Protein AF-A0A7L3C5L6-F1 (afdb_monomer_lite)

Organism: Pelecanoides urinatrix (NCBI:txid37079)

Radius of gyration: 22.9 Å; chains: 1; bounding box: 67×27×58 Å

Structure (mmCIF, N/CA/C/O backbone):
data_AF-A0A7L3C5L6-F1
#
_entry.id   AF-A0A7L3C5L6-F1
#
loop_
_atom_site.group_PDB
_atom_site.id
_atom_site.type_symbol
_atom_site.label_atom_id
_atom_site.label_alt_id
_atom_site.label_comp_id
_atom_site.label_asym_id
_atom_site.label_entity_id
_atom_site.label_seq_id
_atom_site.pdbx_PDB_ins_code
_atom_site.Cartn_x
_atom_site.Cartn_y
_atom_site.Cartn_z
_atom_site.occupancy
_atom_site.B_iso_or_equiv
_atom_site.auth_seq_id
_atom_site.auth_comp_id
_atom_site.auth_asym_id
_atom_site.auth_atom_id
_atom_site.pdbx_PDB_model_num
ATOM 1 N N . PRO A 1 1 ? -44.179 -12.507 37.226 1.00 68.00 1 PRO A N 1
ATOM 2 C CA . PRO A 1 1 ? -44.267 -11.032 37.323 1.00 68.00 1 PRO A CA 1
ATOM 3 C C . PRO A 1 1 ? -43.597 -10.419 36.095 1.00 68.00 1 PRO A C 1
ATOM 5 O O . PRO A 1 1 ? -42.464 -10.788 35.803 1.00 68.00 1 PRO A O 1
ATOM 8 N N . GLU A 1 2 ? -44.312 -9.585 35.342 1.00 77.94 2 GLU A N 1
ATOM 9 C CA . GLU A 1 2 ? -43.674 -8.764 34.307 1.00 77.94 2 GLU A CA 1
ATOM 10 C C . GLU A 1 2 ? -42.742 -7.765 34.998 1.00 77.94 2 GLU A C 1
ATOM 12 O O . GLU A 1 2 ? -43.104 -7.191 36.026 1.00 77.94 2 GLU A O 1
ATOM 17 N N . LEU A 1 3 ? -41.517 -7.643 34.489 1.00 78.94 3 LEU A N 1
ATOM 18 C CA . LEU A 1 3 ? -40.563 -6.639 34.949 1.00 78.94 3 LEU A CA 1
ATOM 19 C C . LEU A 1 3 ? -41.031 -5.283 34.429 1.00 78.94 3 LEU A C 1
ATOM 21 O O . LEU A 1 3 ? -41.283 -5.144 33.232 1.00 78.94 3 LEU A O 1
ATOM 25 N N . ASP A 1 4 ? -41.174 -4.309 35.321 1.00 91.69 4 ASP A N 1
ATOM 26 C CA . ASP A 1 4 ? -41.487 -2.947 34.920 1.00 91.69 4 ASP A CA 1
ATOM 27 C C . ASP A 1 4 ? -40.265 -2.273 34.279 1.00 91.69 4 ASP A C 1
ATOM 29 O O . ASP A 1 4 ? -39.115 -2.650 34.514 1.00 91.69 4 ASP A O 1
ATOM 33 N N . GLU A 1 5 ? -40.539 -1.269 33.452 1.00 91.75 5 GLU A N 1
ATOM 34 C CA . GLU A 1 5 ? -39.546 -0.557 32.646 1.00 91.75 5 GLU A CA 1
ATOM 35 C C . GLU A 1 5 ? -38.429 0.070 33.495 1.00 91.75 5 GLU A C 1
ATOM 37 O O . GLU A 1 5 ? -37.264 -0.006 33.118 1.00 91.75 5 GLU A O 1
ATOM 42 N N . ILE A 1 6 ? -38.757 0.587 34.684 1.00 92.25 6 ILE A N 1
ATOM 43 C CA . ILE A 1 6 ? -37.793 1.233 35.589 1.00 92.25 6 ILE A CA 1
ATOM 44 C C . ILE A 1 6 ? -36.843 0.191 36.184 1.00 92.25 6 ILE A C 1
ATOM 46 O O . ILE A 1 6 ? -35.639 0.424 36.314 1.00 92.25 6 ILE A O 1
ATOM 50 N N . THR A 1 7 ? -37.371 -0.979 36.549 1.00 93.06 7 THR A N 1
ATOM 51 C CA . THR A 1 7 ? -36.538 -2.093 37.010 1.00 93.06 7 THR A CA 1
ATOM 52 C C . THR A 1 7 ? -35.610 -2.583 35.898 1.00 93.06 7 THR A C 1
ATOM 54 O O . THR A 1 7 ? -34.450 -2.884 36.175 1.00 93.06 7 THR A O 1
ATOM 57 N N . LEU A 1 8 ? -36.076 -2.637 34.646 1.00 93.62 8 LEU A N 1
ATOM 58 C CA . LEU A 1 8 ? -35.234 -3.018 33.509 1.00 93.62 8 LEU A CA 1
ATOM 59 C C . LEU A 1 8 ? -34.121 -1.993 33.246 1.00 93.62 8 LEU A C 1
ATOM 61 O O . LEU A 1 8 ? -32.973 -2.393 33.080 1.00 93.62 8 LEU A O 1
ATOM 65 N N . GLU A 1 9 ? -34.446 -0.699 33.247 1.00 95.19 9 GLU A N 1
ATOM 66 C CA . GLU A 1 9 ? -33.485 0.396 33.052 1.00 95.19 9 GLU A CA 1
ATOM 67 C C . GLU A 1 9 ? -32.365 0.349 34.098 1.00 95.19 9 GLU A C 1
ATOM 69 O O . GLU A 1 9 ? -31.190 0.292 33.741 1.00 95.19 9 GLU A O 1
ATOM 74 N N . ARG A 1 10 ? -32.716 0.226 35.384 1.00 94.62 10 ARG A N 1
ATOM 75 C CA . ARG A 1 10 ? -31.723 0.110 36.464 1.00 94.62 10 ARG A CA 1
ATOM 76 C C . ARG A 1 10 ? -30.809 -1.101 36.316 1.00 94.62 10 ARG A C 1
ATOM 78 O O . ARG A 1 10 ? -29.615 -1.005 36.578 1.00 94.62 10 ARG A O 1
ATOM 85 N N . VAL A 1 11 ? -31.364 -2.248 35.923 1.00 95.50 11 VAL A N 1
ATOM 86 C CA . VAL A 1 11 ? -30.567 -3.464 35.714 1.00 95.50 11 VAL A CA 1
ATOM 87 C C . VAL A 1 11 ? -29.616 -3.289 34.529 1.00 95.50 11 VAL A C 1
ATOM 89 O O . VAL A 1 11 ? -28.477 -3.742 34.604 1.00 95.50 11 VAL A O 1
ATOM 92 N N . LEU A 1 12 ? -30.049 -2.630 33.450 1.00 94.81 12 LEU A N 1
ATOM 93 C CA . LEU A 1 12 ? -29.181 -2.329 32.310 1.00 94.81 12 LEU A CA 1
ATOM 94 C C . LEU A 1 12 ? -28.039 -1.384 32.706 1.00 94.81 12 LEU A C 1
ATOM 96 O O . LEU A 1 12 ? -26.890 -1.695 32.404 1.00 94.81 12 LEU A O 1
ATOM 100 N N . GLU A 1 13 ? -28.322 -0.310 33.447 1.00 96.50 13 GLU A N 1
ATOM 101 C CA . GLU A 1 13 ? -27.294 0.619 33.950 1.00 96.50 13 GLU A CA 1
ATOM 102 C C . GLU A 1 13 ? -26.272 -0.077 34.868 1.00 96.50 13 GLU A C 1
ATOM 104 O O . GLU A 1 13 ? -25.060 0.134 34.742 1.00 96.50 13 GLU A O 1
ATOM 109 N N . GLU A 1 14 ? -26.734 -0.944 35.777 1.00 96.88 14 GLU A N 1
ATOM 110 C CA . GLU A 1 14 ? -25.854 -1.730 36.652 1.00 96.88 14 GLU A CA 1
ATOM 111 C C . GLU A 1 14 ? -24.970 -2.696 35.842 1.00 96.88 14 GLU A C 1
ATOM 113 O O . GLU A 1 14 ? -23.773 -2.821 36.114 1.00 96.88 14 GLU A O 1
ATOM 118 N N . LEU A 1 15 ? -25.527 -3.352 34.817 1.00 96.12 15 LEU A N 1
ATOM 119 C CA . LEU A 1 15 ? -24.772 -4.256 33.943 1.00 96.12 15 LEU A CA 1
ATOM 120 C C . LEU A 1 15 ? -23.749 -3.513 33.075 1.00 96.12 15 LEU A C 1
ATOM 122 O O . LEU A 1 15 ? -22.634 -4.011 32.911 1.00 96.12 15 LEU A O 1
ATOM 126 N N . GLU A 1 16 ? -24.093 -2.340 32.541 1.00 96.06 16 GLU A N 1
ATOM 127 C CA . GLU A 1 16 ? -23.162 -1.494 31.784 1.00 96.06 16 GLU A CA 1
ATOM 128 C C . GLU A 1 16 ? -21.997 -1.030 32.662 1.00 96.06 16 GLU A C 1
ATOM 130 O O . GLU A 1 16 ? -20.835 -1.162 32.267 1.00 96.06 16 GLU A O 1
ATOM 135 N N . THR A 1 17 ? -22.296 -0.574 33.883 1.00 96.56 17 THR A N 1
ATOM 136 C CA . THR A 1 17 ? -21.283 -0.151 34.863 1.00 96.56 17 THR A CA 1
ATOM 137 C C . THR A 1 17 ? -20.341 -1.303 35.197 1.00 96.56 17 THR A C 1
ATOM 139 O O . THR A 1 17 ? -19.121 -1.164 35.105 1.00 96.56 17 THR A O 1
ATOM 142 N N . MET A 1 18 ? -20.896 -2.476 35.503 1.00 95.81 18 MET A N 1
ATOM 143 C CA . MET A 1 18 ? -20.101 -3.652 35.845 1.00 95.81 18 MET A CA 1
ATOM 144 C C . MET A 1 18 ? -19.270 -4.155 34.657 1.00 95.81 18 MET A C 1
ATOM 146 O O . MET A 1 18 ? -18.132 -4.586 34.833 1.00 95.81 18 MET A O 1
ATOM 150 N N . CYS A 1 19 ? -19.799 -4.082 33.433 1.00 91.62 19 CYS A N 1
ATOM 151 C CA . CYS A 1 19 ? -19.040 -4.406 32.227 1.00 91.62 19 CYS A CA 1
ATOM 152 C C . CYS A 1 19 ? -17.848 -3.459 32.043 1.00 91.62 19 CYS A C 1
ATOM 154 O O . CYS A 1 19 ? -16.748 -3.919 31.735 1.00 91.62 19 CYS A O 1
ATOM 156 N N . TYR A 1 20 ? -18.056 -2.157 32.245 1.00 89.81 20 TYR A N 1
ATOM 157 C CA . TYR A 1 20 ? -17.006 -1.147 32.143 1.00 89.81 20 TYR A CA 1
ATOM 158 C C . TYR A 1 20 ? -15.901 -1.364 33.187 1.00 89.81 20 TYR A C 1
ATOM 160 O O . TYR A 1 20 ? -14.719 -1.380 32.841 1.00 89.81 20 TYR A O 1
ATOM 168 N N . GLU A 1 21 ? -16.273 -1.599 34.446 1.00 94.62 21 GLU A N 1
ATOM 169 C CA . GLU A 1 21 ? -15.321 -1.879 35.527 1.00 94.62 21 GLU A CA 1
ATOM 170 C C . GLU A 1 21 ? -14.518 -3.155 35.262 1.00 94.62 21 GLU A C 1
ATOM 172 O O . GLU A 1 21 ? -13.291 -3.137 35.344 1.00 94.62 21 GLU A O 1
ATOM 177 N N . ASN A 1 22 ? -15.189 -4.241 34.871 1.00 91.44 22 ASN A N 1
ATOM 178 C CA . ASN A 1 22 ? -14.522 -5.499 34.537 1.00 91.44 22 ASN A CA 1
ATOM 179 C C . ASN A 1 22 ? -13.549 -5.336 33.364 1.00 91.44 22 ASN A C 1
ATOM 181 O O . ASN A 1 22 ? -12.460 -5.907 33.393 1.00 91.44 22 ASN A O 1
ATOM 185 N N . MET A 1 23 ? -13.919 -4.553 32.347 1.00 86.75 23 MET A N 1
ATOM 186 C CA . MET A 1 23 ? -13.052 -4.290 31.200 1.00 86.75 23 MET A CA 1
ATOM 187 C C . MET A 1 23 ? -11.808 -3.493 31.608 1.00 86.75 23 MET A C 1
ATOM 189 O O . MET A 1 23 ? -10.709 -3.843 31.189 1.00 86.75 23 MET A O 1
ATOM 193 N N . ASN A 1 24 ? -11.948 -2.485 32.472 1.00 86.94 24 ASN A N 1
ATOM 194 C CA . ASN A 1 24 ? -10.804 -1.730 32.991 1.00 86.94 24 ASN A CA 1
ATOM 195 C C . ASN A 1 24 ? -9.882 -2.591 33.862 1.00 86.94 24 ASN A C 1
ATOM 197 O O . ASN A 1 24 ? -8.667 -2.525 33.707 1.00 86.94 24 ASN A O 1
ATOM 201 N N . ILE A 1 25 ? -10.443 -3.438 34.730 1.00 88.81 25 ILE A N 1
ATOM 202 C CA . ILE A 1 25 ? -9.651 -4.375 35.539 1.00 88.81 25 ILE A CA 1
ATOM 203 C C . ILE A 1 25 ? -8.883 -5.340 34.632 1.00 88.81 25 ILE A C 1
ATOM 205 O O . ILE A 1 25 ? -7.701 -5.584 34.867 1.00 88.81 25 ILE A O 1
ATOM 209 N N . ALA A 1 26 ? -9.524 -5.873 33.589 1.00 86.88 26 ALA A N 1
ATOM 210 C CA . ALA A 1 26 ? -8.858 -6.745 32.626 1.00 86.88 26 ALA A CA 1
ATOM 211 C C . ALA A 1 26 ? -7.711 -6.012 31.907 1.00 86.88 26 ALA A C 1
ATOM 213 O O . ALA A 1 26 ? -6.614 -6.551 31.820 1.00 86.88 26 ALA A O 1
ATOM 214 N N . ILE A 1 27 ? -7.920 -4.758 31.486 1.00 83.31 27 ILE A N 1
ATOM 215 C CA . ILE A 1 27 ? -6.871 -3.910 30.891 1.00 83.31 27 ILE A CA 1
ATOM 216 C C . ILE A 1 27 ? -5.688 -3.700 31.854 1.00 83.31 27 ILE A C 1
ATOM 218 O O . ILE A 1 27 ? -4.541 -3.700 31.415 1.00 83.31 27 ILE A O 1
ATOM 222 N N . GLU A 1 28 ? -5.943 -3.514 33.153 1.00 81.69 28 GLU A N 1
ATOM 223 C CA . GLU A 1 28 ? -4.893 -3.280 34.157 1.00 81.69 28 GLU A CA 1
ATOM 224 C C . GLU A 1 28 ? -4.146 -4.551 34.587 1.00 81.69 28 GLU A C 1
ATOM 226 O O . GLU A 1 28 ? -2.988 -4.471 35.001 1.00 81.69 28 GLU A O 1
ATOM 231 N N . THR A 1 29 ? -4.804 -5.712 34.552 1.00 85.06 29 THR A N 1
ATOM 232 C CA . THR A 1 29 ? -4.294 -6.945 35.178 1.00 85.06 29 THR A CA 1
ATOM 233 C C . THR A 1 29 ? -3.872 -8.028 34.191 1.00 85.06 29 THR A C 1
ATOM 235 O O . THR A 1 29 ? -3.087 -8.901 34.571 1.00 85.06 29 THR A O 1
ATOM 238 N N . GLU A 1 30 ? -4.336 -7.981 32.940 1.00 81.56 30 GLU A N 1
ATOM 239 C CA . GLU A 1 30 ? -3.958 -8.933 31.894 1.00 81.56 30 GLU A CA 1
ATOM 240 C C . GLU A 1 30 ? -2.919 -8.318 30.941 1.00 81.56 30 GLU A C 1
ATOM 242 O O . GLU A 1 30 ? -3.136 -7.268 30.333 1.00 81.56 30 GLU A O 1
ATOM 247 N N . GLU A 1 31 ? -1.772 -8.988 30.787 1.00 70.19 31 GLU A N 1
ATOM 248 C CA . GLU A 1 31 ? -0.732 -8.569 29.839 1.00 70.19 31 GLU A CA 1
ATOM 249 C C . GLU A 1 31 ? -1.273 -8.569 28.396 1.00 70.19 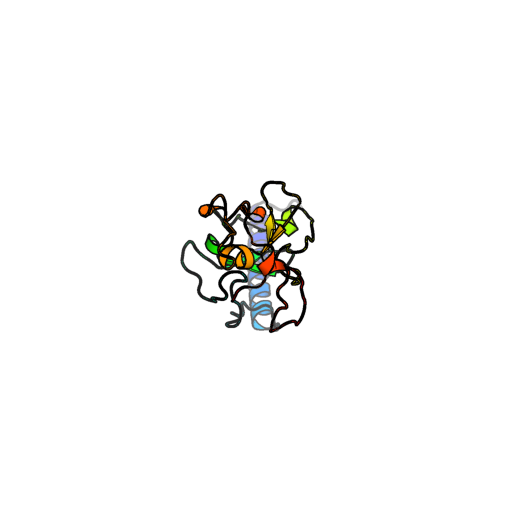31 GLU A C 1
ATOM 251 O O . GLU A 1 31 ? -1.838 -9.561 27.931 1.00 70.19 31 GLU A O 1
ATOM 256 N N . GLY A 1 32 ? -1.072 -7.461 27.671 1.00 65.19 32 GLY A N 1
ATOM 257 C CA . GLY A 1 32 ? -1.439 -7.317 26.257 1.00 65.19 32 GLY A CA 1
ATOM 258 C C . GLY A 1 32 ? -2.863 -6.819 25.967 1.00 65.19 32 GLY A C 1
ATOM 259 O O . GLY A 1 32 ? -3.244 -6.766 24.797 1.00 65.19 32 GLY A O 1
ATOM 260 N N . LEU A 1 33 ? -3.654 -6.447 26.985 1.00 69.19 33 LEU A N 1
ATOM 261 C CA . LEU A 1 33 ? -4.947 -5.757 26.801 1.00 69.19 33 LEU A CA 1
ATOM 262 C C . LEU A 1 33 ? -4.844 -4.221 26.857 1.00 69.19 33 LEU A C 1
ATOM 264 O O . LEU A 1 33 ? -5.793 -3.525 26.489 1.00 69.19 33 LEU A O 1
ATOM 268 N N . GLY A 1 34 ? -3.703 -3.686 27.296 1.00 64.25 34 GLY A N 1
ATOM 269 C CA . GLY A 1 34 ? -3.410 -2.254 27.273 1.00 64.25 34 GLY A CA 1
ATOM 270 C C . GLY A 1 34 ? -3.126 -1.725 25.863 1.00 64.25 34 GLY A C 1
ATOM 271 O O . GLY A 1 34 ? -2.663 -2.450 24.987 1.00 64.25 34 GLY A O 1
ATOM 272 N N . ILE A 1 35 ? -3.375 -0.429 25.638 1.00 62.50 35 ILE A N 1
ATOM 273 C CA . ILE A 1 35 ? -2.911 0.260 24.425 1.00 62.50 35 ILE A CA 1
ATOM 274 C C . ILE A 1 35 ? -1.410 0.513 24.584 1.00 62.50 35 ILE A C 1
ATOM 276 O O . ILE A 1 35 ? -0.990 1.511 25.170 1.00 62.50 35 ILE A O 1
ATOM 280 N N . GLU A 1 36 ? -0.602 -0.414 24.084 1.00 63.19 36 GLU A N 1
ATOM 281 C CA . GLU A 1 36 ? 0.847 -0.267 24.005 1.00 63.19 36 GLU A CA 1
ATOM 282 C C . GLU A 1 36 ? 1.198 0.463 22.701 1.00 63.19 36 GLU A C 1
ATOM 284 O O . GLU A 1 36 ? 0.890 -0.007 21.604 1.00 63.19 36 GLU A O 1
ATOM 289 N N . TYR A 1 37 ? 1.815 1.640 22.808 1.00 62.41 37 TYR A N 1
ATOM 290 C CA . TYR A 1 37 ? 2.361 2.332 21.643 1.00 62.41 37 TYR A CA 1
ATOM 291 C C . TYR A 1 37 ? 3.692 1.674 21.282 1.00 62.41 37 TYR A C 1
ATOM 293 O O . TYR A 1 37 ? 4.700 1.901 21.946 1.00 62.41 37 TYR A O 1
ATOM 301 N N . ASP A 1 38 ? 3.686 0.843 20.244 1.00 74.44 38 ASP A N 1
ATOM 302 C CA . ASP A 1 38 ? 4.914 0.297 19.674 1.00 74.44 38 ASP A CA 1
ATOM 303 C C . ASP A 1 38 ? 5.620 1.395 18.855 1.00 74.44 38 ASP A C 1
ATOM 305 O O . ASP A 1 38 ? 5.215 1.724 17.736 1.00 74.44 38 ASP A O 1
ATOM 309 N N . GLU A 1 39 ? 6.659 1.993 19.449 1.00 72.06 39 GLU A N 1
ATOM 310 C CA . GLU A 1 39 ? 7.478 3.056 18.845 1.00 72.06 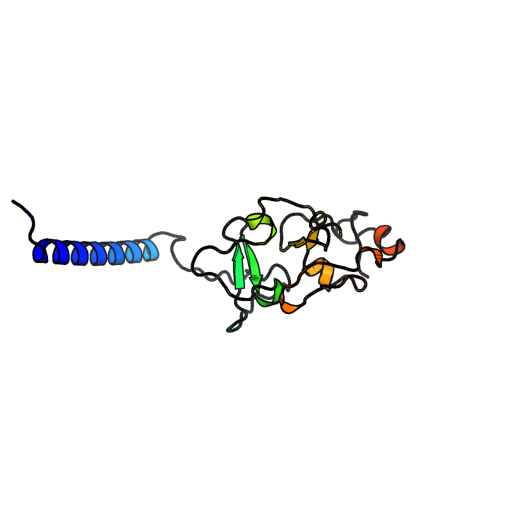39 GLU A CA 1
ATOM 311 C C . GLU A 1 39 ? 8.194 2.604 17.558 1.00 72.06 39 GLU A C 1
ATOM 313 O O . GLU A 1 39 ? 8.600 3.447 16.752 1.00 72.06 39 GLU A O 1
ATOM 318 N N . ASP A 1 40 ? 8.317 1.293 17.322 1.00 83.50 40 ASP A N 1
ATOM 319 C CA . ASP A 1 40 ? 8.948 0.737 16.123 1.00 83.50 40 ASP A CA 1
ATOM 320 C C . ASP A 1 40 ? 7.968 0.602 14.940 1.00 83.50 40 ASP A C 1
ATOM 322 O O . ASP A 1 40 ? 8.375 0.255 13.816 1.00 83.50 40 ASP A O 1
ATOM 326 N N . VAL A 1 41 ? 6.675 0.890 15.141 1.00 90.62 41 VAL A N 1
ATOM 327 C CA . VAL A 1 41 ? 5.686 0.828 14.063 1.00 90.62 41 VAL A CA 1
ATOM 328 C C . VAL A 1 41 ? 5.854 2.006 13.115 1.00 90.62 41 VAL A C 1
ATOM 330 O O . VAL A 1 41 ? 5.716 3.173 13.465 1.00 90.62 41 VAL A O 1
ATOM 333 N N . VAL A 1 42 ? 6.095 1.672 11.850 1.00 95.62 42 VAL A N 1
ATOM 334 C CA . VAL A 1 42 ? 6.280 2.644 10.777 1.00 95.62 42 VAL A CA 1
ATOM 335 C C . VAL A 1 42 ? 5.345 2.364 9.612 1.00 95.62 42 VAL A C 1
ATOM 337 O O . VAL A 1 42 ? 5.015 1.217 9.306 1.00 95.62 42 VAL A O 1
ATOM 340 N N . CYS A 1 43 ? 4.999 3.416 8.877 1.00 97.06 43 CYS A N 1
ATOM 341 C CA . CYS A 1 43 ? 4.244 3.296 7.637 1.00 97.06 43 CYS A CA 1
ATOM 342 C C . CYS A 1 43 ? 4.991 2.434 6.594 1.00 97.06 43 CYS A C 1
ATOM 344 O O . CYS A 1 43 ? 6.143 2.696 6.235 1.00 97.06 43 CYS A O 1
ATOM 346 N N . ASP A 1 44 ? 4.304 1.454 6.008 1.00 96.88 44 ASP A N 1
ATOM 347 C CA . ASP A 1 44 ? 4.818 0.522 4.993 1.00 96.88 44 ASP A CA 1
ATOM 348 C C . ASP A 1 44 ? 5.157 1.182 3.643 1.00 96.88 44 ASP A C 1
ATOM 350 O O . ASP A 1 44 ? 5.711 0.539 2.745 1.00 96.88 44 ASP A O 1
ATOM 354 N N . VAL A 1 45 ? 4.829 2.467 3.479 1.00 97.88 45 VAL A N 1
ATOM 355 C CA . VAL A 1 45 ? 5.153 3.257 2.284 1.00 97.88 45 VAL A CA 1
ATOM 356 C C . VAL A 1 45 ? 6.336 4.190 2.533 1.00 97.88 45 VAL A C 1
ATOM 358 O O . VAL A 1 45 ? 7.327 4.094 1.810 1.00 97.88 45 VAL A O 1
ATOM 361 N N . CYS A 1 46 ? 6.244 5.088 3.522 1.00 96.81 46 CYS A N 1
ATOM 362 C CA . CYS A 1 46 ? 7.263 6.119 3.763 1.00 96.81 46 CYS A CA 1
ATOM 363 C C . CYS A 1 46 ? 8.295 5.746 4.833 1.00 96.81 46 CYS A C 1
ATOM 365 O O . CYS A 1 46 ? 9.313 6.422 4.929 1.00 96.81 46 CYS A O 1
ATOM 367 N N . ARG A 1 47 ? 8.059 4.676 5.606 1.00 94.88 47 ARG A N 1
ATOM 368 C CA . ARG A 1 47 ? 8.920 4.217 6.709 1.00 94.88 47 ARG A CA 1
ATOM 369 C C . ARG A 1 47 ? 9.084 5.225 7.857 1.00 94.88 47 ARG A C 1
ATOM 371 O O . ARG A 1 47 ? 9.985 5.047 8.666 1.00 94.88 47 ARG A O 1
ATOM 378 N N . SER A 1 48 ? 8.215 6.235 7.939 1.00 94.38 48 SER A N 1
ATOM 379 C CA . SER A 1 48 ? 8.125 7.148 9.085 1.00 94.38 48 SER A CA 1
ATOM 380 C C . SER A 1 48 ? 7.133 6.611 10.131 1.00 94.38 48 SER A C 1
ATOM 382 O O . SER A 1 48 ? 6.100 6.070 9.712 1.00 94.38 48 SER A O 1
ATOM 384 N N . PRO A 1 49 ? 7.422 6.760 11.439 1.00 92.00 49 PRO A N 1
ATOM 385 C CA . PRO A 1 49 ? 6.476 6.501 12.531 1.00 92.00 49 PRO A CA 1
ATOM 386 C C . PRO A 1 49 ? 5.535 7.689 12.811 1.00 92.00 49 PRO A C 1
ATOM 388 O O . PRO A 1 49 ? 4.602 7.574 13.598 1.00 92.00 49 PRO A O 1
ATOM 391 N N . GLU A 1 50 ? 5.786 8.853 12.205 1.00 89.31 50 GLU A N 1
ATOM 392 C CA . GLU A 1 50 ? 5.092 10.103 12.532 1.00 89.31 50 GLU A CA 1
ATOM 393 C C . GLU A 1 50 ? 3.739 10.213 11.817 1.00 89.31 50 GLU A C 1
ATOM 395 O O . GLU A 1 50 ? 3.697 10.338 10.591 1.00 89.31 50 GLU A O 1
ATOM 400 N N . GLY A 1 51 ? 2.649 10.228 12.591 1.00 85.31 51 GLY A N 1
ATOM 401 C CA . GLY A 1 51 ? 1.309 10.589 12.126 1.00 85.31 51 GLY A CA 1
ATOM 402 C C . GLY A 1 51 ? 0.955 12.043 12.456 1.00 85.31 51 GLY A C 1
ATOM 403 O O . GLY A 1 51 ? 1.363 12.573 13.487 1.00 85.31 51 GLY A O 1
ATOM 404 N N . GLU A 1 52 ? 0.158 12.677 11.597 1.00 88.81 52 GLU A N 1
ATOM 405 C CA . GLU A 1 52 ? -0.350 14.045 11.782 1.00 88.81 52 GLU A CA 1
ATOM 406 C C . GLU A 1 52 ? -1.886 14.060 11.757 1.00 88.81 52 GLU A C 1
ATOM 408 O O . GLU A 1 52 ? -2.511 13.136 11.226 1.00 88.81 52 GLU A O 1
ATOM 413 N N . ASP A 1 53 ? -2.506 15.127 12.278 1.00 88.56 53 ASP A N 1
ATOM 414 C CA . ASP A 1 53 ? -3.959 15.318 12.181 1.00 88.56 53 ASP A CA 1
ATOM 415 C C . ASP A 1 53 ? -4.400 15.366 10.706 1.00 88.56 53 ASP A C 1
ATOM 417 O O . ASP A 1 53 ? -3.825 16.077 9.879 1.00 88.56 53 ASP A O 1
ATOM 421 N N . GLY A 1 54 ? -5.391 14.548 10.350 1.00 88.94 54 GLY A N 1
ATOM 422 C CA . GLY A 1 54 ? -5.813 14.342 8.960 1.00 88.94 54 GLY A CA 1
ATOM 423 C C . GLY A 1 54 ? -4.869 13.486 8.094 1.00 88.94 54 GLY A C 1
ATOM 424 O O . GLY A 1 54 ? -5.190 13.230 6.932 1.00 88.94 54 GLY A O 1
ATOM 425 N N . ASN A 1 55 ? -3.744 12.999 8.631 1.00 94.44 55 ASN A N 1
ATOM 426 C CA . ASN A 1 55 ? -2.823 12.072 7.962 1.00 94.44 55 ASN A CA 1
ATOM 427 C C . ASN A 1 55 ? -2.335 10.946 8.897 1.00 94.44 55 ASN A C 1
ATOM 429 O O . ASN A 1 55 ? -1.173 10.545 8.895 1.00 94.44 55 ASN A O 1
ATOM 433 N N . GLU A 1 56 ? -3.255 10.429 9.700 1.00 93.38 56 GLU A N 1
ATOM 434 C CA . GLU A 1 56 ? -3.024 9.358 10.672 1.00 93.38 56 GLU A CA 1
ATOM 435 C C . GLU A 1 56 ? -2.525 8.044 10.037 1.00 93.38 56 GLU A C 1
ATOM 437 O O . GLU A 1 56 ? -2.734 7.778 8.844 1.00 93.38 56 GLU A O 1
ATOM 442 N N . MET A 1 57 ? -1.893 7.198 10.858 1.00 94.94 57 MET A N 1
ATOM 443 C CA . MET A 1 57 ? -1.586 5.808 10.511 1.00 94.94 57 MET A CA 1
ATOM 444 C C . MET A 1 57 ? -2.845 4.944 10.592 1.00 94.94 57 MET A C 1
ATOM 446 O O . MET A 1 57 ? -3.553 4.944 11.594 1.00 94.94 57 MET A O 1
ATOM 450 N N . VAL A 1 58 ? -3.106 4.178 9.536 1.00 96.12 58 VAL A N 1
ATOM 451 C CA . VAL A 1 58 ? -4.265 3.291 9.417 1.00 96.12 58 VAL A CA 1
ATOM 452 C C . VAL A 1 58 ? -3.788 1.865 9.170 1.00 96.12 58 VAL A C 1
ATOM 454 O O . VAL A 1 58 ? -2.990 1.610 8.261 1.00 96.12 58 VAL A O 1
ATOM 457 N N . PHE A 1 59 ? -4.317 0.929 9.956 1.00 96.81 59 PHE A N 1
ATOM 458 C CA . PHE A 1 59 ? -4.008 -0.495 9.869 1.00 96.81 59 PHE A CA 1
ATOM 459 C C . PHE A 1 59 ? -5.108 -1.239 9.130 1.00 96.81 59 PHE A C 1
ATOM 461 O O . PHE A 1 59 ? -6.294 -1.021 9.360 1.00 96.81 59 PHE A O 1
ATOM 468 N N . CYS A 1 60 ? -4.727 -2.146 8.234 1.00 97.94 60 CYS A N 1
ATOM 469 C CA . CYS A 1 60 ? -5.699 -3.049 7.630 1.00 97.94 60 CYS A CA 1
ATOM 470 C C . CYS A 1 60 ? -6.090 -4.158 8.601 1.00 97.94 60 CYS A C 1
ATOM 472 O O . CYS A 1 60 ? -5.258 -5.012 8.904 1.00 97.94 60 CYS A O 1
ATOM 474 N N . ASP A 1 61 ? -7.385 -4.274 8.896 1.00 97.62 61 ASP A N 1
ATOM 475 C CA . ASP A 1 61 ? -7.922 -5.268 9.843 1.00 97.62 61 ASP A CA 1
ATOM 476 C C . ASP A 1 61 ? -7.741 -6.737 9.420 1.00 97.62 61 ASP A C 1
ATOM 478 O O . ASP A 1 61 ? -8.050 -7.657 10.171 1.00 97.62 61 ASP A O 1
ATOM 482 N N . LYS A 1 62 ? -7.271 -6.995 8.192 1.00 97.25 62 LYS A N 1
ATOM 483 C CA . LYS A 1 62 ? -7.069 -8.356 7.669 1.00 97.25 62 LYS A CA 1
ATOM 484 C C . LYS A 1 62 ? -5.607 -8.762 7.525 1.00 97.25 62 LYS A C 1
ATOM 486 O O . LYS A 1 62 ? -5.295 -9.938 7.676 1.00 97.25 62 LYS A O 1
ATOM 491 N N . CYS A 1 63 ? -4.730 -7.847 7.120 1.00 96.81 63 CYS A N 1
ATOM 492 C CA . CYS A 1 63 ? -3.325 -8.172 6.835 1.00 96.81 63 CYS A CA 1
ATOM 493 C C . CYS A 1 63 ? -2.322 -7.351 7.642 1.00 96.81 63 CYS A C 1
ATOM 495 O O . CYS A 1 63 ? -1.124 -7.528 7.437 1.00 96.81 63 CYS A O 1
ATOM 497 N N . ASN A 1 64 ? -2.809 -6.462 8.508 1.00 96.00 64 ASN A N 1
ATOM 498 C CA . ASN A 1 64 ? -2.016 -5.592 9.364 1.00 96.00 64 ASN A CA 1
ATOM 499 C C . ASN A 1 64 ? -1.025 -4.672 8.626 1.00 96.00 64 ASN A C 1
ATOM 501 O O . ASN A 1 64 ? -0.055 -4.217 9.218 1.00 96.00 64 ASN A O 1
ATOM 505 N N . VAL A 1 65 ? -1.243 -4.395 7.330 1.00 97.00 65 VAL A N 1
ATOM 506 C CA . VAL A 1 65 ? -0.462 -3.359 6.631 1.00 97.00 65 VAL A CA 1
ATOM 507 C C . VAL A 1 65 ? -0.761 -2.010 7.281 1.00 97.00 65 VAL A C 1
ATOM 509 O O . VAL A 1 65 ? -1.937 -1.672 7.445 1.00 97.00 65 VAL A O 1
ATOM 512 N N . CYS A 1 66 ? 0.285 -1.268 7.631 1.00 97.00 66 CYS A N 1
ATOM 513 C CA . CYS A 1 66 ? 0.195 0.029 8.289 1.00 97.00 66 CYS A CA 1
ATOM 514 C C . CYS A 1 66 ? 0.580 1.121 7.296 1.00 97.00 66 CYS A C 1
ATOM 516 O O . CYS A 1 66 ? 1.666 1.090 6.716 1.00 97.00 66 CYS A O 1
ATOM 518 N N . VAL A 1 67 ? -0.302 2.084 7.051 1.00 98.06 67 VAL A N 1
ATOM 519 C CA . VAL A 1 67 ? -0.038 3.167 6.099 1.00 98.06 67 VAL A CA 1
ATOM 520 C C . VAL A 1 67 ? -0.594 4.488 6.594 1.00 98.06 67 VAL A C 1
ATOM 522 O O . VAL A 1 67 ? -1.690 4.538 7.137 1.00 98.06 67 VAL A O 1
ATOM 525 N N . HIS A 1 68 ? 0.107 5.582 6.312 1.00 98.06 68 HIS A N 1
ATOM 526 C CA . HIS A 1 68 ? -0.505 6.904 6.414 1.00 98.06 68 HIS A CA 1
ATOM 527 C C . HIS A 1 68 ? -1.617 7.075 5.379 1.00 98.06 68 HIS A C 1
ATOM 529 O O . HIS A 1 68 ? -1.507 6.573 4.248 1.00 98.06 68 HIS A O 1
ATOM 535 N N . GLN A 1 69 ? -2.640 7.853 5.735 1.00 97.88 69 GLN A N 1
ATOM 536 C CA . GLN A 1 69 ? -3.756 8.169 4.842 1.00 97.88 69 GLN A CA 1
ATOM 537 C C . GLN A 1 69 ? -3.277 8.705 3.486 1.00 97.88 69 GLN A C 1
ATOM 539 O O . GLN A 1 69 ? -3.595 8.117 2.446 1.00 97.88 69 GLN A O 1
ATOM 544 N N . ALA A 1 70 ? -2.428 9.737 3.478 1.00 97.31 70 ALA A N 1
ATOM 545 C CA . ALA A 1 70 ? -1.885 10.322 2.251 1.00 97.31 70 ALA A CA 1
ATOM 546 C C . ALA A 1 70 ? -0.940 9.365 1.507 1.00 97.31 70 ALA A C 1
ATOM 548 O O . ALA A 1 70 ? -0.917 9.339 0.277 1.00 97.31 70 ALA A O 1
ATOM 549 N N . CYS A 1 71 ? -0.202 8.515 2.230 1.00 98.25 71 CYS A N 1
ATOM 550 C CA . CYS A 1 71 ? 0.714 7.550 1.617 1.00 98.25 71 CYS A CA 1
ATOM 551 C C . CYS A 1 71 ? -0.006 6.463 0.811 1.00 98.25 71 CYS A C 1
ATOM 553 O O . CYS A 1 71 ? 0.590 5.879 -0.095 1.00 98.25 71 CYS A O 1
ATOM 555 N N . TYR A 1 72 ? -1.265 6.161 1.132 1.00 98.38 72 TYR A N 1
ATOM 556 C CA . TYR A 1 72 ? -2.038 5.116 0.454 1.00 98.38 72 TYR A CA 1
ATOM 557 C C . TYR A 1 72 ? -3.299 5.633 -0.257 1.0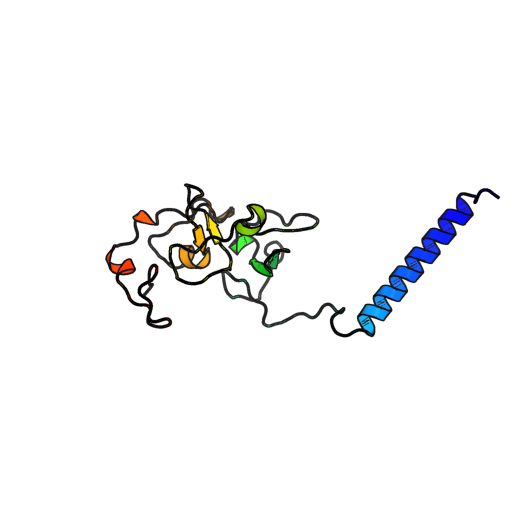0 98.38 72 TYR A C 1
ATOM 559 O O . TYR A 1 72 ? -3.994 4.865 -0.934 1.00 98.38 72 TYR A O 1
ATOM 567 N N . GLY A 1 73 ? -3.563 6.937 -0.163 1.00 97.62 73 GLY A N 1
ATOM 568 C CA . GLY A 1 73 ? -4.709 7.601 -0.776 1.00 97.62 73 GLY A CA 1
ATOM 569 C C . GLY A 1 73 ? -6.034 7.260 -0.096 1.00 97.62 73 GLY A C 1
ATOM 570 O O . GLY A 1 73 ? -7.030 6.984 -0.771 1.00 97.62 73 GLY A O 1
ATOM 571 N N . ILE A 1 74 ? -6.030 7.204 1.237 1.00 97.19 74 ILE A N 1
ATOM 572 C CA . ILE A 1 74 ? -7.230 7.053 2.061 1.00 97.19 74 ILE A CA 1
ATOM 573 C C . ILE A 1 74 ? -7.824 8.450 2.242 1.00 97.19 74 ILE A C 1
ATOM 575 O O . ILE A 1 74 ? -7.274 9.270 2.959 1.00 97.19 74 ILE A O 1
ATOM 579 N N . LEU A 1 75 ? -8.940 8.728 1.566 1.00 94.12 75 LEU A N 1
ATOM 580 C CA . LEU A 1 75 ? -9.584 10.049 1.629 1.00 94.12 75 LEU A CA 1
ATOM 581 C C . LEU A 1 75 ? -10.383 10.265 2.918 1.00 94.12 75 LEU A C 1
ATOM 583 O O . LEU A 1 75 ? -10.641 11.397 3.310 1.00 94.12 75 LEU A O 1
ATOM 587 N N . LYS A 1 76 ? -10.850 9.171 3.522 1.00 92.12 76 LYS A N 1
ATOM 588 C CA . LYS A 1 76 ? -11.591 9.166 4.779 1.00 92.12 76 LYS A CA 1
ATOM 589 C C . LYS A 1 76 ? -11.449 7.797 5.427 1.00 92.12 76 LYS A C 1
ATOM 591 O O . LYS A 1 76 ? -11.752 6.789 4.780 1.00 92.12 76 LYS A O 1
ATOM 596 N N . VAL A 1 77 ? -11.036 7.767 6.689 1.00 92.00 77 VAL A N 1
ATOM 597 C CA . VAL A 1 77 ? -11.080 6.545 7.499 1.00 92.00 77 VAL A CA 1
ATOM 598 C C . VAL A 1 77 ? -12.553 6.189 7.760 1.00 92.00 77 VAL A C 1
ATOM 600 O O . VAL A 1 77 ? -13.325 7.053 8.191 1.00 92.00 77 VAL A O 1
ATOM 603 N N . PRO A 1 78 ? -13.006 4.970 7.415 1.00 92.25 78 PRO A N 1
ATOM 604 C CA . PRO A 1 78 ? -14.381 4.555 7.663 1.00 92.25 78 PRO A CA 1
ATOM 605 C C . PRO A 1 78 ? -14.644 4.422 9.167 1.00 92.25 78 PRO A C 1
ATOM 607 O O . PRO A 1 78 ? -13.748 4.108 9.939 1.00 92.25 78 PRO A O 1
ATOM 610 N N . ILE A 1 79 ? -15.902 4.610 9.572 1.00 91.31 79 ILE A N 1
ATOM 611 C CA . ILE A 1 79 ? -16.339 4.221 10.915 1.00 91.31 79 ILE A CA 1
ATOM 612 C C . ILE A 1 79 ? -16.435 2.690 10.915 1.00 91.31 79 ILE A C 1
ATOM 614 O O . ILE A 1 79 ? -17.252 2.131 10.180 1.00 91.31 79 ILE A O 1
ATOM 618 N N . GLY A 1 80 ? -15.583 2.026 11.695 1.00 91.75 80 GLY A N 1
ATOM 619 C CA . GLY A 1 80 ? -15.445 0.569 11.719 1.00 91.75 80 GLY A CA 1
ATOM 620 C C . GLY A 1 80 ? -14.222 0.085 10.939 1.00 91.75 80 GLY A C 1
ATOM 621 O O . GLY A 1 80 ? -13.193 0.750 10.914 1.00 91.75 80 GLY A O 1
ATOM 622 N N . SER A 1 81 ? -14.329 -1.090 10.315 1.00 94.56 81 SER A N 1
ATOM 623 C CA . SER A 1 81 ? -13.169 -1.760 9.724 1.00 94.56 81 SER A CA 1
ATOM 624 C C . SER A 1 81 ? -12.646 -1.075 8.458 1.00 94.56 81 SER A C 1
ATOM 626 O O . SER A 1 81 ? -13.424 -0.797 7.533 1.00 94.56 81 SER A O 1
ATOM 628 N N . TRP A 1 82 ? -11.328 -0.924 8.348 1.00 97.56 82 TRP A N 1
ATOM 629 C CA . TRP A 1 82 ? -10.635 -0.543 7.124 1.00 97.56 82 TRP A CA 1
ATOM 630 C C . TRP A 1 82 ? -9.865 -1.724 6.518 1.00 97.56 82 TRP A C 1
ATOM 632 O O . TRP A 1 82 ? -9.066 -2.411 7.154 1.00 97.56 82 TRP A O 1
ATOM 642 N N . LEU A 1 83 ? -10.058 -1.938 5.214 1.00 98.06 83 LEU A N 1
ATOM 643 C CA . LEU A 1 83 ? -9.335 -2.950 4.449 1.00 98.06 83 LEU A CA 1
ATOM 644 C C . LEU A 1 83 ? -8.492 -2.298 3.356 1.00 98.06 83 LEU A C 1
ATOM 646 O O . LEU A 1 83 ? -8.997 -1.524 2.540 1.00 98.06 83 LEU A O 1
ATOM 650 N N . CYS A 1 84 ? -7.220 -2.694 3.268 1.00 98.25 84 CYS A N 1
ATOM 651 C CA . CYS A 1 84 ? -6.376 -2.312 2.145 1.00 98.25 84 CYS A CA 1
ATOM 652 C C . CYS A 1 84 ? -6.921 -2.886 0.825 1.00 98.25 84 CYS A C 1
ATOM 654 O O . CYS A 1 84 ? -7.749 -3.807 0.796 1.00 98.25 84 CYS A O 1
ATOM 656 N N . ARG A 1 85 ? -6.434 -2.367 -0.307 1.00 97.44 85 ARG A N 1
ATOM 657 C CA . ARG A 1 85 ? -7.027 -2.652 -1.620 1.00 97.44 85 ARG A CA 1
ATOM 658 C C . ARG A 1 85 ? -6.997 -4.138 -1.992 1.00 97.44 85 ARG A C 1
ATOM 660 O O . ARG A 1 85 ? -7.930 -4.619 -2.630 1.00 97.44 85 ARG A O 1
ATOM 667 N N . THR A 1 86 ? -5.950 -4.865 -1.607 1.00 97.75 86 THR A N 1
ATOM 668 C CA . THR A 1 86 ? -5.823 -6.308 -1.873 1.00 97.75 86 THR A CA 1
ATOM 669 C C . THR A 1 86 ? -6.779 -7.124 -1.007 1.00 97.75 86 THR A C 1
ATOM 671 O O . THR A 1 86 ? -7.469 -8.004 -1.523 1.00 97.75 86 THR A O 1
ATOM 674 N N . CYS A 1 87 ? -6.886 -6.791 0.281 1.00 98.19 87 CYS A N 1
ATOM 675 C CA . CYS A 1 87 ? -7.786 -7.445 1.228 1.00 98.19 87 CYS A CA 1
ATOM 676 C C . CYS A 1 87 ? -9.258 -7.236 0.876 1.00 98.19 87 CYS A C 1
ATOM 678 O O . CYS A 1 87 ? -10.007 -8.214 0.887 1.00 98.19 87 CYS A O 1
ATOM 680 N N . ALA A 1 88 ? -9.644 -6.013 0.501 1.00 97.00 88 ALA A N 1
ATOM 681 C CA . ALA A 1 88 ? -11.001 -5.685 0.064 1.00 97.00 88 ALA A CA 1
ATOM 682 C C . ALA A 1 88 ? -11.425 -6.471 -1.192 1.00 97.00 88 ALA A C 1
ATOM 684 O O . ALA A 1 88 ? -12.588 -6.833 -1.333 1.00 97.00 88 ALA A O 1
ATOM 685 N N . LEU A 1 89 ? -10.482 -6.768 -2.093 1.00 96.94 89 LEU A N 1
ATOM 686 C CA . LEU A 1 89 ? -10.726 -7.586 -3.286 1.00 96.94 89 LEU A CA 1
ATOM 687 C C . LEU A 1 89 ? -10.497 -9.091 -3.059 1.00 96.94 89 LEU A C 1
ATOM 689 O O . LEU A 1 89 ? -10.686 -9.877 -3.983 1.00 96.94 89 LEU A O 1
ATOM 693 N N . GLY A 1 90 ? -10.062 -9.507 -1.866 1.00 97.38 90 GLY A N 1
ATOM 694 C CA . GLY A 1 90 ? -9.782 -10.912 -1.560 1.00 97.38 90 GLY A CA 1
ATOM 695 C C . GLY A 1 90 ? -8.609 -11.518 -2.342 1.00 97.38 90 GLY A C 1
ATOM 696 O O . GLY A 1 90 ? -8.540 -12.736 -2.484 1.00 97.38 90 GLY A O 1
ATOM 697 N N . VAL A 1 91 ? -7.684 -10.698 -2.847 1.00 96.50 91 VAL A N 1
ATOM 698 C CA . VAL A 1 91 ? -6.555 -11.144 -3.681 1.00 96.50 91 VAL A CA 1
ATOM 699 C C . VAL A 1 91 ? -5.225 -11.079 -2.931 1.00 96.50 91 VAL A C 1
ATOM 701 O O . VAL A 1 91 ? -5.032 -10.252 -2.044 1.00 96.50 91 VAL A O 1
ATOM 704 N N . GLN A 1 92 ? -4.264 -11.913 -3.337 1.00 95.88 92 GLN A N 1
ATOM 705 C CA . GLN A 1 92 ? -2.880 -11.890 -2.838 1.00 95.88 92 GLN A CA 1
ATOM 706 C C . GLN A 1 92 ? -1.879 -11.731 -3.995 1.00 95.88 92 GLN A C 1
ATOM 708 O O . GLN A 1 92 ? -1.143 -12.664 -4.332 1.00 95.88 92 GLN A O 1
ATOM 713 N N . PRO A 1 93 ? -1.881 -10.574 -4.676 1.00 96.75 93 PRO A N 1
ATOM 714 C CA . PRO A 1 93 ? -1.056 -10.373 -5.852 1.00 96.75 93 PRO A CA 1
ATOM 715 C C . PRO A 1 93 ? 0.419 -10.207 -5.474 1.00 96.75 93 PRO A C 1
ATOM 717 O O . PRO A 1 93 ? 0.769 -9.828 -4.356 1.00 96.75 93 PRO A O 1
ATOM 720 N N . LYS A 1 94 ? 1.298 -10.466 -6.443 1.00 96.38 94 LYS A N 1
ATOM 721 C CA . LYS A 1 94 ? 2.721 -10.125 -6.348 1.00 96.38 94 LYS A CA 1
ATOM 722 C C . LYS A 1 94 ? 2.947 -8.723 -6.905 1.00 96.38 94 LYS A C 1
ATOM 724 O O . LYS A 1 94 ? 2.285 -8.333 -7.870 1.00 96.38 94 LYS A O 1
ATOM 729 N N . CYS A 1 95 ? 3.905 -7.999 -6.334 1.00 97.50 95 CYS A N 1
ATOM 730 C CA . CYS A 1 95 ? 4.418 -6.790 -6.961 1.00 97.50 95 CYS A CA 1
ATOM 731 C C . CYS A 1 95 ? 5.107 -7.149 -8.284 1.00 97.50 95 CYS A C 1
ATOM 733 O O . CYS A 1 95 ? 5.832 -8.137 -8.368 1.00 97.50 95 CYS A O 1
ATOM 735 N N . LEU A 1 96 ? 4.878 -6.349 -9.323 1.00 96.62 96 LEU A N 1
ATOM 736 C CA . LEU A 1 96 ? 5.537 -6.524 -10.618 1.00 96.62 96 LEU A CA 1
ATOM 737 C C . LEU A 1 96 ? 6.994 -6.031 -10.614 1.00 96.62 96 LEU A C 1
ATOM 739 O O . LEU A 1 96 ? 7.781 -6.450 -11.457 1.00 96.62 96 LEU A O 1
ATOM 743 N N . LEU A 1 97 ? 7.337 -5.116 -9.704 1.00 96.69 97 LEU A N 1
ATOM 744 C CA . LEU A 1 97 ? 8.591 -4.355 -9.742 1.00 96.69 97 LEU A CA 1
ATOM 745 C C . LEU A 1 97 ? 9.628 -4.831 -8.720 1.00 96.69 97 LEU A C 1
ATOM 747 O O . LEU A 1 97 ? 10.762 -4.364 -8.748 1.00 96.69 97 LEU A O 1
ATOM 751 N N . CYS A 1 98 ? 9.277 -5.768 -7.837 1.00 95.75 98 CYS A N 1
ATOM 752 C CA . CYS A 1 98 ? 10.200 -6.345 -6.863 1.00 95.75 98 CYS A CA 1
ATOM 753 C C . CYS A 1 98 ? 9.747 -7.761 -6.449 1.00 95.75 98 CYS A C 1
ATOM 755 O O . CYS A 1 98 ? 8.586 -8.122 -6.660 1.00 95.75 98 CYS A O 1
ATOM 757 N N . PRO A 1 99 ? 10.622 -8.570 -5.827 1.00 94.75 99 PRO A N 1
ATOM 758 C CA . PRO A 1 99 ? 10.275 -9.929 -5.402 1.00 94.75 99 PRO A CA 1
ATOM 759 C C . PRO A 1 99 ? 9.497 -9.999 -4.075 1.00 94.75 99 PRO A C 1
ATOM 761 O O . PRO A 1 99 ? 9.016 -11.070 -3.695 1.00 94.75 99 PRO A O 1
ATOM 764 N N . LYS A 1 100 ? 9.368 -8.885 -3.337 1.00 93.31 100 LYS A N 1
ATOM 765 C CA . LYS A 1 100 ? 8.752 -8.877 -2.001 1.00 93.31 100 LYS A CA 1
ATOM 766 C C . LYS A 1 100 ? 7.244 -9.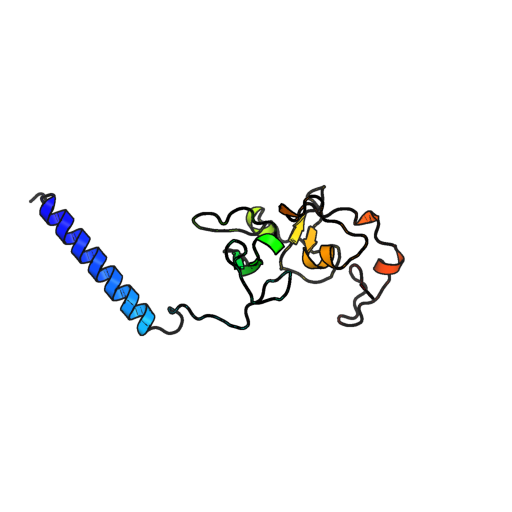146 -2.085 1.00 93.31 100 LYS A C 1
ATOM 768 O O . LYS A 1 100 ? 6.551 -8.687 -2.993 1.00 93.31 100 LYS A O 1
ATOM 773 N N . ARG A 1 101 ? 6.733 -9.900 -1.109 1.00 93.56 101 ARG A N 1
ATOM 774 C CA . ARG A 1 101 ? 5.304 -10.214 -0.938 1.00 93.56 101 ARG A CA 1
ATOM 775 C C . ARG A 1 101 ? 4.698 -9.373 0.187 1.00 93.56 101 ARG A C 1
ATOM 777 O O . ARG A 1 101 ? 5.432 -8.884 1.037 1.00 93.56 101 ARG A O 1
ATOM 784 N N . GLY A 1 102 ? 3.370 -9.256 0.200 1.00 94.44 102 GLY A N 1
ATOM 785 C CA . GLY A 1 102 ? 2.642 -8.456 1.193 1.00 94.44 102 GLY A CA 1
ATOM 786 C C . GLY A 1 102 ? 2.780 -6.954 0.945 1.00 94.44 102 GLY A C 1
ATOM 787 O O . GLY A 1 102 ? 3.080 -6.551 -0.177 1.00 94.44 102 GLY A O 1
ATOM 788 N N . GLY A 1 103 ? 2.572 -6.142 1.982 1.00 96.06 103 GLY A N 1
ATOM 789 C CA . GLY A 1 103 ? 2.749 -4.688 1.947 1.00 96.06 103 GLY A CA 1
ATOM 790 C C . GLY A 1 103 ? 1.668 -3.910 1.186 1.00 96.06 103 GLY A C 1
ATOM 791 O O . GLY A 1 103 ? 0.685 -4.459 0.679 1.00 96.06 103 GLY A O 1
ATOM 792 N N . ALA A 1 104 ? 1.873 -2.595 1.100 1.00 98.12 104 ALA A N 1
ATOM 793 C CA . ALA A 1 104 ? 0.932 -1.646 0.514 1.00 98.12 104 ALA A CA 1
ATOM 794 C C . ALA A 1 104 ? 0.955 -1.688 -1.025 1.00 98.12 104 ALA A C 1
ATOM 796 O O . ALA A 1 104 ? 1.824 -1.102 -1.675 1.00 98.12 104 ALA A O 1
ATOM 797 N N . LEU A 1 105 ? -0.011 -2.389 -1.621 1.00 98.56 105 LEU A N 1
ATOM 798 C CA . LEU A 1 105 ? -0.117 -2.603 -3.069 1.00 98.56 105 LEU A CA 1
ATOM 799 C C . LEU A 1 105 ? -1.275 -1.804 -3.676 1.00 98.56 105 LEU A C 1
ATOM 801 O O . LEU A 1 105 ? -2.356 -1.723 -3.088 1.00 98.56 105 LEU A O 1
ATOM 805 N N . LYS A 1 106 ? -1.076 -1.288 -4.892 1.00 98.50 106 LYS A N 1
ATOM 806 C CA . LYS A 1 106 ? -2.121 -0.666 -5.718 1.00 98.50 106 LYS A CA 1
ATOM 807 C C . LYS A 1 106 ? -2.145 -1.283 -7.122 1.00 98.50 106 LYS A C 1
ATOM 809 O O . LYS A 1 106 ? -1.098 -1.703 -7.633 1.00 98.50 106 LYS A O 1
ATOM 814 N N . PRO A 1 107 ? -3.327 -1.385 -7.755 1.00 97.94 107 PRO A N 1
ATOM 815 C CA . PRO A 1 107 ? -3.440 -1.973 -9.075 1.00 97.94 107 PRO A CA 1
ATOM 816 C C . PRO A 1 107 ? -2.967 -1.000 -10.157 1.00 97.94 107 PRO A C 1
ATOM 818 O O . PRO A 1 107 ? -3.024 0.226 -10.036 1.00 97.94 107 PRO A O 1
ATOM 821 N N . THR A 1 108 ? -2.538 -1.575 -11.269 1.00 97.50 108 THR A N 1
ATOM 822 C CA . THR A 1 108 ? -2.370 -0.861 -12.535 1.00 97.50 108 THR A CA 1
ATOM 823 C C . THR A 1 108 ? -3.724 -0.569 -13.179 1.00 97.50 108 THR A C 1
ATOM 825 O O . THR A 1 108 ? -4.748 -1.109 -12.763 1.00 97.50 108 THR A O 1
ATOM 828 N N . ARG A 1 109 ? -3.749 0.255 -14.236 1.00 94.75 109 ARG A N 1
ATOM 829 C CA . ARG A 1 109 ? -4.997 0.644 -14.923 1.00 94.75 109 ARG A CA 1
ATOM 830 C C . ARG A 1 109 ? -5.844 -0.546 -15.410 1.00 94.75 109 ARG A C 1
ATOM 832 O O . ARG A 1 109 ? -7.059 -0.421 -15.459 1.00 94.75 109 ARG A O 1
ATOM 839 N N . SER A 1 110 ? -5.237 -1.689 -15.740 1.00 92.06 110 SER A N 1
ATOM 840 C CA . SER A 1 110 ? -5.976 -2.894 -16.149 1.00 92.06 110 SER A CA 1
ATOM 841 C C . SER A 1 110 ? -6.623 -3.656 -14.986 1.00 92.06 110 SER A C 1
ATOM 843 O O . SER A 1 110 ? -7.381 -4.587 -15.231 1.00 92.06 110 SER A O 1
ATOM 845 N N . GLY A 1 111 ? -6.270 -3.350 -13.733 1.00 92.56 111 GLY A N 1
ATOM 846 C CA . GLY A 1 111 ? -6.700 -4.100 -12.547 1.00 92.56 111 GLY A CA 1
ATOM 847 C C . GLY A 1 111 ? -6.017 -5.463 -12.357 1.00 92.56 111 GLY A C 1
ATOM 848 O O . GLY A 1 111 ? -6.143 -6.068 -11.297 1.00 92.56 111 GLY A O 1
ATOM 849 N N . THR A 1 112 ? -5.265 -5.948 -13.350 1.00 92.38 112 THR A N 1
ATOM 850 C CA . THR A 1 112 ? -4.689 -7.306 -13.352 1.00 92.38 112 THR A CA 1
ATOM 851 C C . THR A 1 112 ? -3.267 -7.379 -12.804 1.00 92.38 112 THR A C 1
ATOM 853 O O . THR A 1 112 ? -2.865 -8.410 -12.270 1.00 92.38 112 THR A O 1
ATOM 856 N N . LYS A 1 113 ? -2.490 -6.297 -12.921 1.00 96.69 113 LYS A N 1
ATOM 857 C CA . LYS A 1 113 ? -1.126 -6.205 -12.373 1.00 96.69 113 LYS A CA 1
ATOM 858 C C . LYS A 1 113 ? -1.097 -5.260 -11.182 1.00 96.69 113 LYS A C 1
ATOM 860 O O . LYS A 1 113 ? -1.853 -4.289 -11.161 1.00 96.69 113 LYS A O 1
ATOM 865 N N . TRP A 1 114 ? -0.193 -5.526 -10.246 1.00 98.19 114 TRP A N 1
ATOM 866 C CA . TRP A 1 114 ? -0.095 -4.838 -8.962 1.00 98.19 114 TRP A CA 1
ATOM 867 C C . TRP A 1 114 ? 1.338 -4.414 -8.683 1.00 98.19 114 TRP A C 1
ATOM 869 O O . TRP A 1 114 ? 2.287 -5.084 -9.095 1.00 98.19 114 TRP A O 1
ATOM 879 N N . VAL A 1 115 ? 1.491 -3.287 -8.000 1.00 98.38 115 VAL A N 1
ATOM 880 C CA . VAL A 1 115 ? 2.792 -2.701 -7.675 1.00 98.38 115 VAL A CA 1
ATOM 881 C C . VAL A 1 115 ? 2.720 -2.108 -6.274 1.00 98.38 115 VAL A C 1
ATOM 883 O O . VAL A 1 115 ? 1.680 -1.573 -5.883 1.00 98.38 115 VAL A O 1
ATOM 886 N N . HIS A 1 116 ? 3.800 -2.235 -5.500 1.00 98.62 116 HIS A N 1
ATOM 887 C CA . HIS A 1 116 ? 3.901 -1.550 -4.213 1.00 98.62 116 HIS A CA 1
ATOM 888 C C . HIS A 1 116 ? 3.877 -0.046 -4.427 1.00 98.62 116 HIS A C 1
ATOM 890 O O . HIS A 1 116 ? 4.535 0.453 -5.339 1.00 98.62 116 HIS A O 1
ATOM 896 N N . VAL A 1 117 ? 3.183 0.685 -3.561 1.00 98.50 117 VAL A N 1
ATOM 897 C CA . VAL A 1 117 ? 3.174 2.150 -3.643 1.00 98.50 117 VAL A CA 1
ATOM 898 C C . VAL A 1 117 ? 4.598 2.706 -3.536 1.00 98.50 117 VAL A C 1
ATOM 900 O O . VAL A 1 117 ? 4.993 3.528 -4.355 1.00 98.50 117 VAL A O 1
ATOM 903 N N . SER A 1 118 ? 5.414 2.166 -2.626 1.00 97.69 118 SER A N 1
ATOM 904 C CA . SER A 1 118 ? 6.833 2.520 -2.498 1.00 97.69 118 SER A CA 1
ATOM 905 C C . SER A 1 118 ? 7.636 2.245 -3.777 1.00 97.69 118 SER A C 1
ATOM 907 O O . SER A 1 118 ? 8.358 3.124 -4.237 1.00 97.69 118 SER A O 1
ATOM 909 N N . CYS A 1 119 ? 7.470 1.086 -4.428 1.00 97.75 119 CYS A N 1
ATOM 910 C CA . CYS A 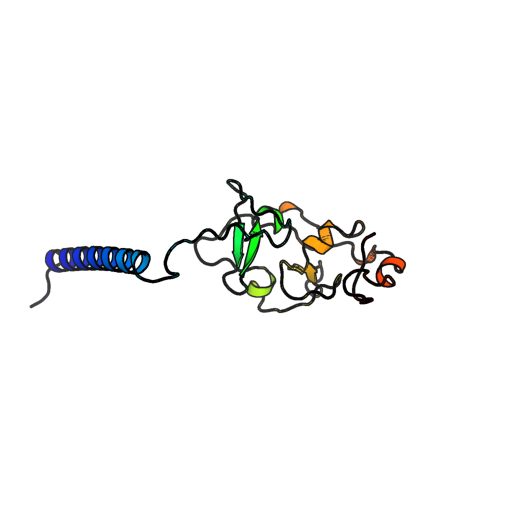1 119 ? 8.121 0.826 -5.721 1.00 97.75 119 CYS A CA 1
ATOM 911 C C . CYS A 1 119 ? 7.723 1.861 -6.783 1.00 97.75 119 CYS A C 1
ATOM 913 O O . CYS A 1 119 ? 8.572 2.308 -7.548 1.00 97.75 119 CYS A O 1
ATOM 915 N N . ALA A 1 120 ? 6.448 2.250 -6.833 1.00 97.75 120 ALA A N 1
ATOM 916 C CA . ALA A 1 120 ? 5.974 3.240 -7.793 1.00 97.75 120 ALA A CA 1
ATOM 917 C C . ALA A 1 120 ? 6.513 4.655 -7.528 1.00 97.75 120 ALA A C 1
ATOM 919 O O . ALA A 1 120 ? 6.663 5.415 -8.479 1.00 97.75 120 ALA A O 1
ATOM 920 N N . LEU A 1 121 ? 6.799 4.999 -6.268 1.00 97.12 121 LEU A N 1
ATOM 921 C CA . LEU A 1 121 ? 7.378 6.290 -5.884 1.00 97.12 121 LEU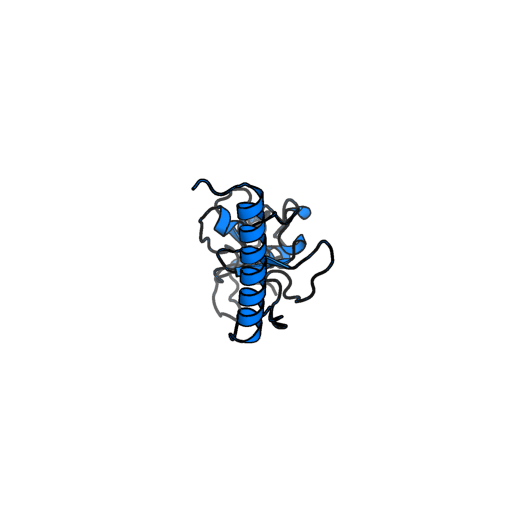 A CA 1
ATOM 922 C C . LEU A 1 121 ? 8.868 6.393 -6.226 1.00 97.12 121 LEU A C 1
ATOM 924 O O . LEU A 1 121 ? 9.333 7.459 -6.616 1.00 97.12 121 LEU A O 1
ATOM 928 N N . TRP A 1 122 ? 9.612 5.295 -6.086 1.00 96.19 122 TRP A N 1
ATOM 929 C CA . TRP A 1 122 ? 11.071 5.308 -6.225 1.00 96.19 122 TRP A CA 1
ATOM 930 C C . TRP A 1 122 ? 11.581 4.959 -7.626 1.00 96.19 122 TRP A C 1
ATOM 932 O O . TRP A 1 122 ? 12.748 5.212 -7.919 1.00 96.19 122 TRP A O 1
ATOM 942 N N . ILE A 1 123 ? 10.746 4.395 -8.505 1.00 96.31 123 ILE A N 1
ATOM 943 C CA . ILE A 1 123 ? 11.126 4.120 -9.898 1.00 96.31 123 ILE A CA 1
ATOM 944 C C . ILE A 1 123 ? 10.744 5.327 -10.767 1.00 96.31 123 ILE A C 1
ATOM 946 O O . ILE A 1 123 ? 9.550 5.538 -10.989 1.00 96.31 123 ILE A O 1
ATOM 950 N N . PRO A 1 124 ? 11.716 6.091 -11.306 1.00 95.56 124 PRO A N 1
ATOM 951 C CA . PRO A 1 124 ? 11.450 7.394 -11.925 1.00 95.56 124 PRO A CA 1
ATOM 952 C C . PRO A 1 124 ? 10.486 7.360 -13.115 1.00 95.56 124 PRO A C 1
ATOM 954 O O . PRO A 1 124 ? 9.780 8.330 -13.382 1.00 95.56 124 PRO A O 1
ATOM 957 N N . GLU A 1 125 ? 10.470 6.258 -13.866 1.00 97.12 125 GLU A N 1
ATOM 958 C CA . GLU A 1 125 ? 9.637 6.124 -15.061 1.00 97.12 125 GLU A CA 1
ATOM 959 C C . GLU A 1 125 ? 8.184 5.738 -14.738 1.00 97.12 125 GLU A C 1
ATOM 961 O O . GLU A 1 125 ? 7.299 5.876 -15.588 1.00 97.12 125 GLU A O 1
ATOM 966 N N . VAL A 1 126 ? 7.921 5.270 -13.514 1.00 97.50 126 VAL A N 1
ATOM 967 C CA . VAL A 1 126 ? 6.579 4.922 -13.040 1.00 97.50 126 VAL A CA 1
ATOM 968 C C . VAL A 1 126 ? 5.848 6.189 -12.602 1.00 97.50 126 VAL A C 1
ATOM 970 O O . VAL A 1 126 ? 6.435 7.185 -12.194 1.00 97.50 126 VAL A O 1
ATOM 973 N N . SER A 1 127 ? 4.525 6.202 -12.739 1.00 97.56 127 SER A N 1
ATOM 974 C CA . SER A 1 127 ? 3.707 7.321 -12.267 1.00 97.56 127 SER A CA 1
ATOM 975 C C . SER A 1 127 ? 2.435 6.826 -11.604 1.00 97.56 127 SER A C 1
ATOM 977 O O . SER A 1 127 ? 1.875 5.795 -11.982 1.00 97.56 127 SER A O 1
ATOM 979 N N . ILE A 1 128 ? 1.927 7.608 -10.663 1.00 98.25 128 ILE A N 1
ATOM 980 C CA . ILE A 1 128 ? 0.634 7.390 -10.025 1.00 98.25 128 ILE A CA 1
ATOM 981 C C . ILE A 1 128 ? -0.393 8.286 -10.720 1.00 98.25 128 ILE A C 1
ATOM 983 O O . ILE A 1 128 ? -0.186 9.490 -10.838 1.00 98.25 128 ILE A O 1
ATOM 987 N N . GLY A 1 129 ? -1.472 7.691 -11.234 1.00 97.44 129 GLY A N 1
ATOM 988 C CA . GLY A 1 129 ? -2.436 8.400 -12.080 1.00 97.44 129 GLY A CA 1
ATOM 989 C C . GLY A 1 129 ? -3.209 9.503 -11.352 1.00 97.44 129 GLY A C 1
ATOM 990 O O . GLY A 1 129 ? -3.418 10.569 -11.919 1.00 97.44 129 GLY A O 1
ATOM 991 N N . CYS A 1 130 ? -3.622 9.249 -10.111 1.00 97.56 130 CYS A N 1
ATOM 992 C CA . CYS A 1 130 ? -4.251 10.223 -9.225 1.00 97.56 130 CYS A CA 1
ATOM 993 C C . CYS A 1 130 ? -3.496 10.212 -7.886 1.00 97.56 130 CYS A C 1
ATOM 995 O O . CYS A 1 130 ? -3.641 9.240 -7.142 1.00 97.56 130 CYS A O 1
ATOM 997 N N . PRO A 1 131 ? -2.686 11.244 -7.584 1.00 95.62 131 PRO A N 1
ATOM 998 C CA . PRO A 1 131 ? -1.921 11.320 -6.338 1.00 95.62 131 PRO A CA 1
ATOM 999 C C . PRO A 1 131 ? -2.799 11.266 -5.082 1.00 95.62 131 PRO A C 1
ATOM 1001 O O . PRO A 1 131 ? -2.461 10.570 -4.141 1.00 95.62 131 PRO A O 1
ATOM 1004 N N . GLU A 1 132 ? -3.979 11.888 -5.098 1.00 96.50 132 GLU A N 1
ATOM 1005 C CA . GLU A 1 132 ? -4.909 11.881 -3.954 1.00 96.50 132 GLU A CA 1
ATOM 1006 C C . GLU A 1 132 ? -5.406 10.473 -3.597 1.00 96.50 132 GLU A C 1
ATOM 1008 O O . GLU A 1 132 ? -5.573 10.134 -2.432 1.00 96.50 132 GLU A O 1
ATOM 1013 N N . LYS A 1 133 ? -5.639 9.627 -4.607 1.00 96.56 133 LYS A N 1
ATOM 1014 C CA . LYS A 1 133 ? -6.097 8.238 -4.419 1.00 96.56 133 LYS A CA 1
ATOM 1015 C C . LYS A 1 133 ? -4.948 7.235 -4.423 1.00 96.56 133 LYS A C 1
ATOM 1017 O O . LYS A 1 133 ? -5.171 6.032 -4.260 1.00 96.56 133 LYS A O 1
ATOM 1022 N N . MET A 1 134 ? -3.731 7.711 -4.671 1.00 98.19 134 MET A N 1
ATOM 1023 C CA . MET A 1 134 ? -2.528 6.918 -4.900 1.00 98.19 134 MET A CA 1
ATOM 1024 C C . MET A 1 134 ? -2.707 5.791 -5.937 1.00 98.19 134 MET A C 1
ATOM 1026 O O . MET A 1 134 ? -2.082 4.735 -5.851 1.00 98.19 134 MET A O 1
ATOM 1030 N N . GLU A 1 135 ? -3.590 5.976 -6.927 1.00 97.38 135 GLU A N 1
ATOM 1031 C CA . GLU A 1 135 ? -3.930 4.941 -7.912 1.00 97.38 135 GLU A CA 1
ATOM 1032 C C . GLU A 1 135 ? -4.520 5.513 -9.218 1.00 97.38 135 GLU A C 1
ATOM 1034 O O . GLU A 1 135 ? -4.970 6.658 -9.248 1.00 97.38 135 GLU A O 1
ATOM 1039 N N . PRO A 1 136 ? -4.556 4.734 -10.316 1.00 98.19 136 PRO A N 1
ATOM 1040 C CA . PRO A 1 136 ? -3.823 3.485 -10.520 1.00 98.19 136 PRO A CA 1
ATOM 1041 C C . PRO A 1 136 ? -2.327 3.738 -10.735 1.00 98.19 136 PRO A C 1
ATOM 1043 O O . PRO A 1 136 ? -1.911 4.851 -11.062 1.00 98.19 136 PRO A O 1
ATOM 1046 N N . ILE A 1 137 ? -1.521 2.683 -10.632 1.00 98.38 137 ILE A N 1
ATOM 1047 C CA . ILE A 1 137 ? -0.115 2.729 -11.050 1.00 98.38 137 ILE A CA 1
ATOM 1048 C C . ILE A 1 137 ? -0.041 2.696 -12.585 1.00 98.38 137 ILE A C 1
ATOM 1050 O O . ILE A 1 137 ? -0.723 1.908 -13.252 1.00 98.38 137 ILE A O 1
ATOM 1054 N N . THR A 1 138 ? 0.767 3.577 -13.167 1.00 97.75 138 THR A N 1
ATOM 1055 C CA . THR A 1 138 ? 0.845 3.835 -14.613 1.00 97.75 138 THR A CA 1
ATOM 1056 C C . THR A 1 138 ? 2.292 3.934 -15.097 1.00 97.75 138 THR A C 1
ATOM 1058 O O . THR A 1 138 ? 3.227 3.908 -14.302 1.00 97.75 138 THR A O 1
ATOM 1061 N N . LYS A 1 139 ? 2.475 4.007 -16.424 1.00 96.38 139 LYS A N 1
ATOM 1062 C CA . LYS A 1 139 ? 3.772 4.168 -17.112 1.00 96.38 139 LYS A CA 1
ATOM 1063 C C . LYS A 1 139 ? 4.834 3.096 -16.830 1.00 96.38 139 LYS A C 1
ATOM 1065 O O . LYS A 1 139 ? 5.983 3.257 -17.201 1.00 96.38 139 LYS A O 1
ATOM 1070 N N . ILE A 1 140 ? 4.449 1.934 -16.305 1.00 96.19 140 ILE A N 1
ATOM 1071 C CA . ILE A 1 140 ? 5.359 0.785 -16.134 1.00 96.19 140 ILE A CA 1
ATOM 1072 C C . ILE A 1 140 ? 6.037 0.383 -17.454 1.00 96.19 140 ILE A C 1
ATOM 1074 O O . ILE A 1 140 ? 7.195 -0.015 -17.464 1.00 96.19 140 ILE A O 1
ATOM 1078 N N . SER A 1 141 ? 5.338 0.507 -18.585 1.00 95.00 141 SER A N 1
ATOM 1079 C CA . SER A 1 141 ? 5.900 0.224 -19.911 1.00 95.00 141 SER A CA 1
ATOM 1080 C C . SER A 1 141 ? 6.999 1.202 -20.346 1.00 95.00 141 SER A C 1
ATOM 1082 O O . SER A 1 141 ? 7.640 0.953 -21.359 1.00 95.00 141 SER A O 1
ATOM 1084 N N . HIS A 1 142 ? 7.206 2.307 -19.624 1.00 95.88 142 HIS A N 1
ATOM 1085 C CA . HIS A 1 142 ? 8.260 3.283 -19.907 1.00 95.88 142 HIS A CA 1
ATOM 1086 C C . HIS A 1 142 ? 9.579 2.927 -19.208 1.00 95.88 142 HIS A C 1
ATOM 1088 O O . HIS A 1 142 ? 10.597 3.550 -19.493 1.00 95.88 142 HIS A O 1
ATOM 1094 N N . ILE A 1 143 ? 9.579 1.933 -18.312 1.00 96.06 143 ILE A N 1
ATOM 1095 C CA . ILE A 1 143 ? 10.791 1.460 -17.641 1.00 96.06 143 ILE A CA 1
ATOM 1096 C C . ILE A 1 143 ? 11.733 0.844 -18.694 1.00 96.06 143 ILE A C 1
ATOM 1098 O O . ILE A 1 143 ? 11.342 -0.129 -19.350 1.00 96.06 143 ILE A O 1
ATOM 1102 N N . PRO A 1 144 ? 12.976 1.341 -18.844 1.00 95.38 144 PRO A N 1
ATOM 1103 C CA . PRO A 1 144 ? 13.931 0.810 -19.811 1.00 95.38 144 PRO A CA 1
ATOM 1104 C C . PRO A 1 144 ? 14.255 -0.663 -19.557 1.00 95.38 144 PRO A C 1
ATOM 1106 O O . PRO A 1 144 ? 14.435 -1.078 -18.412 1.00 95.38 144 PRO A O 1
ATOM 1109 N N . ALA A 1 145 ? 14.423 -1.444 -20.631 1.00 93.81 145 ALA A N 1
ATOM 1110 C CA . ALA A 1 145 ? 14.781 -2.865 -20.555 1.00 93.81 145 ALA A CA 1
ATOM 1111 C C . ALA A 1 145 ? 16.052 -3.123 -19.721 1.00 93.81 145 ALA A C 1
ATOM 1113 O O . ALA A 1 145 ? 16.144 -4.136 -19.033 1.00 93.81 145 ALA A O 1
ATOM 1114 N N . SER A 1 146 ? 16.999 -2.180 -19.724 1.00 93.31 146 SER A N 1
ATOM 1115 C CA . SER A 1 146 ? 18.224 -2.256 -18.924 1.00 93.31 146 SER A CA 1
ATOM 1116 C C . SER A 1 146 ? 17.956 -2.379 -17.421 1.00 93.31 146 SER A C 1
ATOM 1118 O O . SER A 1 146 ? 18.673 -3.121 -16.759 1.00 93.31 146 SER A O 1
ATOM 1120 N N . ARG A 1 147 ? 16.909 -1.737 -16.877 1.00 92.88 147 ARG A N 1
ATOM 1121 C CA . ARG A 1 147 ? 16.570 -1.827 -15.442 1.00 92.88 147 ARG A CA 1
ATOM 1122 C C . ARG A 1 147 ? 16.074 -3.210 -15.030 1.00 92.88 147 ARG A C 1
ATOM 1124 O O . ARG A 1 147 ? 16.335 -3.633 -13.908 1.00 92.88 147 ARG A O 1
ATOM 1131 N N . TRP A 1 148 ? 15.374 -3.900 -15.929 1.00 92.38 148 TRP A N 1
ATOM 1132 C CA . TRP A 1 148 ? 14.887 -5.268 -15.714 1.00 92.38 148 TRP A CA 1
ATOM 1133 C C . TRP A 1 148 ? 16.016 -6.302 -15.753 1.00 92.38 148 TRP A C 1
ATOM 1135 O O . TRP A 1 148 ? 15.872 -7.394 -15.217 1.00 92.38 148 TRP A O 1
ATOM 1145 N N . ALA A 1 149 ? 17.139 -5.963 -16.392 1.00 91.75 149 ALA A N 1
ATOM 1146 C CA . ALA A 1 149 ? 18.318 -6.819 -16.475 1.00 91.75 149 ALA A CA 1
ATOM 1147 C C . ALA A 1 149 ? 19.262 -6.674 -15.265 1.00 91.75 149 ALA A C 1
ATOM 1149 O O . ALA A 1 149 ? 20.231 -7.425 -15.156 1.00 91.75 149 ALA A O 1
ATOM 1150 N N . LEU A 1 150 ? 19.014 -5.709 -14.370 1.00 92.38 150 LEU A N 1
ATOM 1151 C CA . LEU A 1 150 ? 19.848 -5.489 -13.191 1.00 92.38 150 LEU A CA 1
ATOM 1152 C C . LEU A 1 150 ? 19.628 -6.587 -12.142 1.00 92.38 150 LEU A C 1
ATOM 1154 O O . LEU A 1 150 ? 18.500 -6.988 -11.864 1.00 92.38 150 LEU A O 1
ATOM 1158 N N . SER A 1 151 ? 20.722 -7.010 -11.508 1.00 93.06 151 SER A N 1
ATOM 1159 C CA . SER A 1 151 ? 20.687 -7.833 -10.298 1.00 93.06 151 SER A CA 1
ATOM 1160 C C . SER A 1 151 ? 20.699 -6.927 -9.070 1.00 93.06 151 SER A C 1
ATOM 1162 O O . SER A 1 151 ? 21.552 -6.043 -8.949 1.00 93.06 151 SER A O 1
ATOM 1164 N N . CYS A 1 152 ? 19.762 -7.141 -8.149 1.00 92.69 152 CYS A N 1
ATOM 1165 C CA . CYS A 1 152 ? 19.704 -6.365 -6.917 1.00 92.69 152 CYS A CA 1
ATOM 1166 C C . CYS A 1 152 ? 20.940 -6.640 -6.049 1.00 92.69 152 CYS A C 1
ATOM 1168 O O . CYS A 1 152 ? 21.232 -7.782 -5.698 1.00 92.69 152 CYS A O 1
ATOM 1170 N N . SER A 1 153 ? 21.638 -5.594 -5.613 1.00 93.06 153 SER A N 1
ATOM 1171 C CA . SER A 1 153 ? 22.818 -5.737 -4.753 1.00 93.06 153 SER A CA 1
ATOM 1172 C C . SER A 1 153 ? 22.500 -6.308 -3.363 1.00 93.06 153 SER A C 1
ATOM 1174 O O . SER A 1 153 ? 23.402 -6.869 -2.741 1.00 93.06 153 SER A O 1
ATOM 1176 N N . LEU A 1 154 ? 21.245 -6.218 -2.906 1.00 91.31 154 LEU A N 1
ATOM 1177 C CA . LEU A 1 154 ? 20.796 -6.690 -1.594 1.00 91.31 154 LEU A CA 1
ATOM 1178 C C . LEU A 1 154 ? 20.295 -8.138 -1.636 1.00 91.31 154 LEU A C 1
ATOM 1180 O O . LEU A 1 154 ? 20.835 -8.984 -0.933 1.00 91.31 154 LEU A O 1
ATOM 1184 N N . CYS A 1 155 ? 19.295 -8.446 -2.472 1.00 90.88 155 CYS A N 1
ATOM 1185 C CA . CYS A 1 155 ? 18.724 -9.799 -2.541 1.00 90.88 155 CYS A CA 1
ATOM 1186 C C . CYS A 1 155 ? 19.378 -10.710 -3.588 1.00 90.88 155 CYS A C 1
ATOM 1188 O O . CYS A 1 155 ? 19.077 -11.897 -3.616 1.00 90.88 155 CYS A O 1
ATOM 1190 N N . LYS A 1 156 ? 20.259 -10.175 -4.445 1.00 90.94 156 LYS A N 1
ATOM 1191 C CA . LYS A 1 156 ? 20.961 -10.893 -5.527 1.00 90.94 156 LYS A CA 1
ATOM 1192 C C . LYS A 1 156 ? 20.059 -11.491 -6.614 1.00 90.94 156 LYS A C 1
ATOM 1194 O O . LYS A 1 156 ? 20.551 -12.169 -7.511 1.00 90.94 156 LYS A O 1
ATOM 1199 N N . GLU A 1 157 ? 18.760 -11.204 -6.591 1.00 88.56 157 GLU A N 1
ATOM 1200 C CA . GLU A 1 157 ? 17.824 -11.634 -7.629 1.00 88.56 157 GLU A CA 1
ATOM 1201 C C . GLU A 1 157 ? 17.786 -10.658 -8.813 1.00 88.56 157 GLU A C 1
ATOM 1203 O O . GLU A 1 157 ? 17.900 -9.442 -8.642 1.00 88.56 157 GLU A O 1
ATOM 1208 N N . CYS A 1 158 ? 17.538 -11.197 -10.009 1.00 86.69 158 CYS A N 1
ATOM 1209 C CA . CYS A 1 158 ? 17.204 -10.437 -11.219 1.00 86.69 158 CYS A CA 1
ATOM 1210 C C . CYS A 1 158 ? 15.677 -10.390 -11.419 1.00 86.69 158 CYS A C 1
ATOM 1212 O O . CYS A 1 158 ? 15.165 -10.685 -12.499 1.00 86.69 158 CYS A O 1
ATOM 1214 N N . THR A 1 159 ? 14.941 -10.103 -10.342 1.00 86.75 159 THR A N 1
ATOM 1215 C CA . THR A 1 159 ? 13.473 -10.056 -10.331 1.00 86.75 159 THR A CA 1
ATOM 1216 C C . THR A 1 159 ? 13.004 -8.615 -10.159 1.00 86.75 159 THR A C 1
ATOM 1218 O O . THR A 1 159 ? 13.349 -7.961 -9.175 1.00 86.75 159 THR A O 1
ATOM 1221 N N . GLY A 1 160 ? 12.144 -8.141 -11.063 1.00 88.75 160 GLY A N 1
ATOM 1222 C CA . GLY A 1 160 ? 11.608 -6.781 -11.009 1.00 88.75 160 GLY A CA 1
ATOM 1223 C C . GLY A 1 160 ? 12.576 -5.751 -11.590 1.00 88.75 160 GLY A C 1
ATOM 1224 O O . GLY A 1 160 ? 13.251 -6.021 -12.579 1.00 88.75 160 GLY A O 1
ATOM 1225 N N . THR A 1 161 ? 12.608 -4.553 -11.009 1.00 90.81 161 THR A N 1
ATOM 1226 C CA . THR A 1 161 ? 13.355 -3.406 -11.545 1.00 90.81 161 THR A CA 1
ATOM 1227 C C . THR A 1 161 ? 14.166 -2.739 -10.446 1.00 90.81 161 THR A C 1
ATOM 1229 O O . THR A 1 161 ? 13.595 -2.276 -9.457 1.00 90.81 161 THR A O 1
ATOM 1232 N N . CYS A 1 162 ? 15.483 -2.652 -10.628 1.00 89.06 162 CYS A N 1
ATOM 1233 C CA . CYS A 1 162 ? 16.357 -1.995 -9.657 1.00 89.06 162 CYS A CA 1
ATOM 1234 C C . CYS A 1 162 ? 16.425 -0.470 -9.869 1.00 89.06 162 CYS A C 1
ATOM 1236 O O . CYS A 1 162 ? 16.342 0.038 -10.995 1.00 89.06 162 CYS A O 1
ATOM 1238 N N . ILE A 1 163 ? 16.638 0.243 -8.764 1.00 88.75 163 ILE A N 1
ATOM 1239 C CA . ILE A 1 163 ? 17.076 1.645 -8.727 1.00 88.75 163 ILE A CA 1
ATOM 1240 C C . ILE A 1 163 ? 18.595 1.699 -8.488 1.00 88.75 163 ILE A C 1
ATOM 1242 O O . ILE A 1 163 ? 19.171 0.702 -8.042 1.00 88.75 163 ILE A O 1
ATOM 1246 N N . GLN A 1 164 ? 19.238 2.819 -8.828 1.00 79.00 164 GLN A N 1
ATOM 1247 C CA . GLN A 1 164 ? 20.687 3.036 -8.711 1.00 79.00 164 GLN A CA 1
ATOM 1248 C C . GLN A 1 164 ? 20.967 4.438 -8.189 1.00 79.00 164 GLN A C 1
ATOM 1250 O O . GLN A 1 164 ? 20.203 5.345 -8.590 1.00 79.00 164 GLN A O 1
#

InterPro domains:
  IPR001965 Zinc finger, PHD-type [SM00249] (42-88)
  IPR011011 Zinc finger, FYVE/PHD-type [SSF57903] (31-102)
  IPR013083 Zinc finger, RING/FYVE/PHD-type [G3DSA:3.30.40.10] (30-92)
  IPR013083 Zinc finger, RING/FYVE/PHD-type [G3DSA:3.30.40.10] (93-164)
  IPR019786 Zinc finger, PHD-type, conserved site [PS01359] (43-87)
  IPR019787 Zinc finger, PHD-finger [PF13831] (55-88)
  IPR019787 Zinc finger, PHD-finger [PS50016] (40-90)
  IPR034732 Extended PHD (ePHD) domain [PS51805] (92-164)
  IPR050701 Histone Modification Regulator [PTHR13793] (4-164)

Sequence (164 aa):
PELDEITLERVLEELETMCYENMNIAIETEEGLGIEYDEDVVCDVCRSPEGEDGNEMVFCDKCNVCVHQACYGILKVPIGSWLCRTCALGVQPKCLLCPKRGGALKPTRSGTKWVHVSCALWIPEVSIGCPEKMEPITKISHIPASRWALSCSLCKECTGTCIQ

pLDDT: mean 92.46, std 7.78, range [62.41, 98.62]

Foldseek 3Di:
DDDDPVNVVVVVVVVVVVVVVVLVVCCVPPPPSDPDDPQCDAQLAPRDPDADVQFGWDAAPPQRHIHTCLLQLPNDDDDDGDHAPCVVVVHFAAAQADRDGDHRWAAAPVNPHIHHLNSQVQQVQWDAPDSNNSDDIDRPVVRDPVQLCDQDPVPRDSGHGDDD

Secondary structure (DSSP, 8-state):
-PPPHHHHHHHHHHHHHHHHHHHHHHHHHSTT-S----TT---TTT-----BTTB-EEE-TTT--EEEHHHHT-SS--SS----HHHHTT--PPBSSSS--SSSEEEBTTSS-EEEHHHHHHSTT-EEEETTTTEEEE-GGGS-HHHHTPPPTTT----S----